Protein AF-A0A6H1LGR1-F1 (afdb_monomer_lite)

Secondary structure (DSSP, 8-state):
--PPPP------SSSEEEE-TT--EEE-S-TTS----SSSHHHHHH---EEESS-TT-HHHHS-HHHHHHHHHHHHHHHHHTT--SSTTTS--GGGSTT----TT-TT--HHHHHHHHHHT-

Radius of gyration: 14.75 Å; chains: 1; bounding box: 45×34×33 Å

Foldseek 3Di:
DDDDDDDDDDDEAAAFEECELQGDTYHHHDPPDFHDDLVDPVCRVPDGDYYYPDDLVPCVRGVHPSSLLSVLLVLLVVCVVVVQDLDPVRDDFSCPRVPRPDQPPHPPDDSVSSSVSNVVND

Sequence (122 aa):
MRRRGGQRRQCAPGAACGAASDGHIAQLVREADVAYHAGNREGNERSIGIEHEGVVDAPDRWFTDTAYRASAELAADIGARYDIPVDREHIVGHNEVPGATHTDPGPYWDWDRYLRLVRAAR

pLDDT: mean 83.78, std 21.64, range [26.16, 98.62]

Structure (mmCIF, N/CA/C/O backbone):
data_AF-A0A6H1LGR1-F1
#
_entry.id   AF-A0A6H1LGR1-F1
#
loop_
_atom_site.group_PDB
_atom_site.id
_atom_site.type_symbol
_atom_site.label_atom_id
_atom_site.label_alt_id
_atom_site.label_comp_id
_atom_site.label_asym_id
_atom_site.label_entity_id
_atom_site.label_seq_id
_atom_site.pdbx_PDB_ins_code
_atom_site.Cartn_x
_atom_site.Cartn_y
_atom_site.Cartn_z
_atom_site.occupancy
_atom_site.B_iso_or_equiv
_atom_site.auth_seq_id
_atom_site.auth_comp_id
_atom_site.auth_asym_id
_atom_site.auth_atom_id
_atom_site.pdbx_PDB_model_num
ATOM 1 N N . MET A 1 1 ? -30.188 -22.331 17.982 1.00 41.91 1 MET A N 1
ATOM 2 C CA . MET A 1 1 ? -29.006 -21.568 18.442 1.00 41.91 1 MET A CA 1
ATOM 3 C C . MET A 1 1 ? -27.746 -22.389 18.150 1.00 41.91 1 MET A C 1
ATOM 5 O O . MET A 1 1 ? -27.448 -23.313 18.890 1.00 41.91 1 MET A O 1
ATOM 9 N N . ARG A 1 2 ? -27.053 -22.152 17.028 1.00 30.75 2 ARG A N 1
ATOM 10 C CA . ARG A 1 2 ? -25.727 -22.738 16.739 1.00 30.75 2 ARG A CA 1
ATOM 11 C C . ARG A 1 2 ? -24.893 -21.664 16.043 1.00 30.75 2 ARG A C 1
ATOM 13 O O . ARG A 1 2 ? -25.194 -21.291 14.914 1.00 30.75 2 ARG A O 1
ATOM 20 N N . ARG A 1 3 ? -23.920 -21.102 16.767 1.00 34.97 3 ARG A N 1
ATOM 21 C CA . ARG A 1 3 ? -22.980 -20.099 16.250 1.00 34.97 3 ARG A CA 1
ATOM 22 C C . ARG A 1 3 ? -22.039 -20.789 15.259 1.00 34.97 3 ARG A C 1
ATOM 24 O O . ARG A 1 3 ? -21.427 -21.795 15.610 1.00 34.97 3 ARG A O 1
ATOM 31 N N . ARG A 1 4 ? -21.965 -20.278 14.026 1.00 35.28 4 ARG A N 1
ATOM 32 C CA . ARG A 1 4 ? -20.980 -20.705 13.023 1.00 35.28 4 ARG A CA 1
ATOM 33 C C . ARG A 1 4 ? -19.586 -20.314 13.517 1.00 35.28 4 ARG A C 1
ATOM 35 O O . ARG A 1 4 ? -19.385 -19.183 13.954 1.00 35.28 4 ARG A O 1
ATOM 42 N N . GLY A 1 5 ? -18.665 -21.274 13.498 1.00 28.16 5 GLY A N 1
ATOM 43 C CA . GLY A 1 5 ? -17.277 -21.090 13.904 1.00 28.16 5 GLY A CA 1
ATOM 44 C C . GLY A 1 5 ? -16.553 -20.146 12.952 1.00 28.16 5 GLY A C 1
ATOM 45 O O . GLY A 1 5 ? -16.417 -20.446 11.769 1.00 28.16 5 GLY A O 1
ATOM 46 N N . GLY A 1 6 ? -16.102 -19.010 13.482 1.00 29.42 6 GLY A N 1
ATOM 47 C CA . GLY A 1 6 ? -15.127 -18.156 12.819 1.00 29.42 6 GLY A CA 1
ATOM 48 C C . GLY A 1 6 ? -13.777 -18.864 12.797 1.00 29.42 6 GLY A C 1
ATOM 49 O O . GLY A 1 6 ? -13.264 -19.263 13.845 1.00 29.42 6 GLY A O 1
ATOM 50 N N . GLN A 1 7 ? -13.219 -19.041 11.602 1.00 30.33 7 GLN A N 1
ATOM 51 C CA . GLN A 1 7 ? -11.819 -19.409 11.441 1.00 30.33 7 GLN A CA 1
ATOM 52 C C . GLN A 1 7 ? -10.977 -18.271 12.019 1.00 30.33 7 GLN A C 1
ATOM 54 O O . GLN A 1 7 ? -10.905 -17.185 11.452 1.00 30.33 7 GLN A O 1
ATOM 59 N N . ARG A 1 8 ? -10.376 -18.517 13.183 1.00 33.31 8 ARG A N 1
ATOM 60 C CA . ARG A 1 8 ? -9.327 -17.663 13.736 1.00 33.31 8 ARG A CA 1
ATOM 61 C C . ARG A 1 8 ? -8.129 -17.762 12.792 1.00 33.31 8 ARG A C 1
ATOM 63 O O . ARG A 1 8 ? -7.522 -18.824 12.702 1.00 33.31 8 ARG A O 1
ATOM 70 N N . ARG A 1 9 ? -7.821 -16.681 12.078 1.00 32.53 9 ARG A N 1
ATOM 71 C CA . ARG A 1 9 ? -6.562 -16.519 11.343 1.00 32.53 9 ARG A CA 1
ATOM 72 C C . ARG A 1 9 ? -5.626 -15.701 12.236 1.00 32.53 9 ARG A C 1
ATOM 74 O O . ARG A 1 9 ? -5.916 -14.547 12.518 1.00 32.53 9 ARG A O 1
ATOM 81 N N . GLN A 1 10 ? -4.577 -16.327 12.760 1.00 27.77 10 GLN A N 1
ATOM 82 C CA . GLN A 1 10 ? -3.519 -15.695 13.560 1.00 27.77 10 GLN A CA 1
ATOM 83 C C . GLN A 1 10 ? -2.184 -16.369 13.222 1.00 27.77 10 GLN A C 1
ATOM 85 O O . GLN A 1 10 ? -2.167 -17.597 13.207 1.00 27.77 10 GLN A O 1
ATOM 90 N N . CYS A 1 11 ? -1.124 -15.573 12.983 1.00 26.16 11 CYS A N 1
ATOM 91 C CA . CYS A 1 11 ? 0.290 -15.790 13.379 1.00 26.16 11 CYS A CA 1
ATOM 92 C C . CYS A 1 11 ? 1.218 -14.637 12.871 1.00 26.16 11 CYS A C 1
ATOM 94 O O . CYS A 1 11 ? 1.286 -14.460 11.662 1.00 26.16 11 CYS A O 1
ATOM 96 N N . ALA A 1 12 ? 1.913 -13.944 13.811 1.00 26.45 12 ALA A N 1
ATOM 97 C CA . ALA A 1 12 ? 2.809 -12.734 13.798 1.00 26.45 12 ALA A CA 1
ATOM 98 C C . ALA A 1 12 ? 4.307 -12.974 13.393 1.00 26.45 12 ALA A C 1
ATOM 100 O O . ALA A 1 12 ? 4.710 -14.119 13.624 1.00 26.45 12 ALA A O 1
ATOM 101 N N . PRO A 1 13 ? 5.161 -12.035 12.831 1.00 28.33 13 PRO A N 1
ATOM 102 C CA . PRO A 1 13 ? 5.805 -10.818 13.453 1.00 28.33 13 PRO A CA 1
ATOM 103 C C . PRO A 1 13 ? 6.184 -9.592 12.523 1.00 28.33 13 PRO A C 1
ATOM 105 O O . PRO A 1 13 ? 6.947 -9.762 11.586 1.00 28.33 13 PRO A O 1
ATOM 108 N N . GLY A 1 14 ? 5.788 -8.326 12.769 1.00 33.59 14 GLY A N 1
ATOM 109 C CA . GLY A 1 14 ? 6.442 -7.111 12.195 1.00 33.59 14 GLY A CA 1
ATOM 110 C C . GLY A 1 14 ? 5.828 -6.186 11.108 1.00 33.59 14 GLY A C 1
ATOM 111 O O . GLY A 1 14 ? 6.485 -5.200 10.838 1.00 33.59 14 GLY A O 1
ATOM 112 N N . ALA A 1 15 ? 4.661 -6.425 10.495 1.00 44.88 15 ALA A N 1
ATOM 113 C CA . ALA A 1 15 ? 3.863 -5.524 9.620 1.00 44.88 15 ALA A CA 1
ATOM 114 C C . ALA A 1 15 ? 2.516 -6.232 9.316 1.00 44.88 15 ALA A C 1
ATOM 116 O O . ALA A 1 15 ? 2.287 -7.308 9.857 1.00 44.88 15 ALA A O 1
ATOM 117 N N . ALA A 1 16 ? 1.599 -5.748 8.484 1.00 44.91 16 ALA A N 1
ATOM 118 C CA . ALA A 1 16 ? 0.629 -6.664 7.870 1.00 44.91 16 ALA A CA 1
ATOM 119 C C . ALA A 1 16 ? 1.271 -7.208 6.583 1.00 44.91 16 ALA A C 1
ATOM 121 O O . ALA A 1 16 ? 1.202 -6.568 5.543 1.00 44.91 16 ALA A O 1
ATOM 122 N N . CYS A 1 17 ? 1.989 -8.335 6.631 1.00 41.62 17 CYS A N 1
ATOM 123 C CA . CYS A 1 17 ? 2.711 -8.790 5.442 1.00 41.62 17 CYS A CA 1
ATOM 124 C C . CYS A 1 17 ? 1.844 -9.596 4.482 1.00 41.62 17 CYS A C 1
ATOM 126 O O . CYS A 1 17 ? 1.204 -10.583 4.841 1.00 41.62 17 CYS A O 1
ATOM 128 N N . GLY A 1 18 ? 1.981 -9.214 3.216 1.00 50.16 18 GLY A N 1
ATOM 129 C CA . GLY A 1 18 ? 1.966 -10.092 2.066 1.00 50.16 18 GLY A CA 1
ATOM 130 C C . GLY A 1 18 ? 0.586 -10.551 1.696 1.00 50.16 18 GLY A C 1
ATOM 131 O O . GLY A 1 18 ? 0.222 -11.620 2.149 1.00 50.16 18 GLY A O 1
ATOM 132 N N . ALA A 1 19 ? -0.108 -9.835 0.806 1.00 54.12 19 ALA A N 1
ATOM 133 C CA . ALA A 1 19 ? -0.884 -10.555 -0.196 1.00 54.12 19 ALA A CA 1
ATOM 134 C C . ALA A 1 19 ? 0.144 -11.269 -1.080 1.00 54.12 19 ALA A C 1
ATOM 136 O O . ALA A 1 19 ? 0.785 -10.636 -1.920 1.00 54.12 19 ALA A O 1
ATOM 137 N N . ALA A 1 20 ? 0.386 -12.551 -0.815 1.00 60.22 20 ALA A N 1
ATOM 138 C CA . ALA A 1 20 ? 1.225 -13.359 -1.691 1.00 60.22 20 ALA A CA 1
ATOM 139 C C . ALA A 1 20 ? 0.602 -13.395 -3.095 1.00 60.22 20 ALA A C 1
ATOM 141 O O . ALA A 1 20 ? -0.568 -13.043 -3.286 1.00 60.22 20 ALA A O 1
ATOM 142 N N . SER A 1 21 ? 1.362 -13.835 -4.095 1.00 70.69 21 SER A N 1
ATOM 143 C CA . SER A 1 21 ? 0.832 -13.951 -5.465 1.00 70.69 21 SER A CA 1
ATOM 144 C C . SER A 1 21 ? -0.455 -14.803 -5.555 1.00 70.69 21 SER A C 1
ATOM 146 O O . SER A 1 21 ? -1.263 -14.604 -6.469 1.00 70.69 21 SER A O 1
ATOM 148 N N . ASP A 1 22 ? -0.683 -15.687 -4.573 1.00 79.12 22 ASP A N 1
ATOM 149 C CA . ASP A 1 22 ? -1.873 -16.527 -4.380 1.00 79.12 22 ASP A CA 1
ATOM 150 C C . ASP A 1 22 ? -2.972 -15.922 -3.471 1.00 79.12 22 ASP A C 1
ATOM 152 O O . ASP A 1 22 ? -4.021 -16.541 -3.275 1.00 79.12 22 ASP A O 1
ATOM 156 N N . GLY A 1 23 ? -2.767 -14.716 -2.935 1.00 82.75 23 GLY A N 1
ATOM 157 C CA . GLY A 1 23 ? -3.700 -14.001 -2.059 1.00 82.75 23 GLY A CA 1
ATOM 158 C C . GLY A 1 23 ? -3.681 -14.425 -0.593 1.00 82.75 23 GLY A C 1
ATOM 159 O O . GLY A 1 23 ? -4.547 -13.988 0.169 1.00 82.75 23 GLY A O 1
ATOM 160 N N . HIS A 1 24 ? -2.740 -15.270 -0.167 1.00 88.19 24 HIS A N 1
ATOM 161 C CA . HIS A 1 24 ? -2.513 -15.498 1.258 1.00 88.19 24 HIS A CA 1
ATOM 162 C C . HIS A 1 24 ? -2.187 -14.173 1.959 1.00 88.19 24 HIS A C 1
ATOM 164 O O . HIS A 1 24 ? -1.557 -13.339 1.335 1.00 88.19 24 HIS A O 1
ATOM 170 N N . ILE A 1 25 ? -2.600 -13.994 3.222 1.00 88.12 25 ILE A N 1
ATOM 171 C CA . ILE A 1 25 ? -2.290 -12.824 4.064 1.00 88.12 25 ILE A CA 1
ATOM 172 C C . ILE A 1 25 ? -1.657 -13.314 5.365 1.00 88.12 25 ILE A C 1
ATOM 174 O O . ILE A 1 25 ? -2.273 -14.109 6.085 1.00 88.12 25 ILE A O 1
ATOM 178 N N . ALA A 1 26 ? -0.471 -12.801 5.692 1.00 87.19 26 ALA A N 1
ATOM 179 C CA . ALA A 1 26 ? 0.254 -13.110 6.918 1.00 87.19 26 ALA A CA 1
ATOM 180 C C . ALA A 1 26 ? 0.404 -11.855 7.792 1.00 87.19 26 ALA A C 1
ATOM 182 O O . ALA A 1 26 ? 1.252 -10.992 7.573 1.00 87.19 26 ALA A O 1
ATOM 183 N N . GLN A 1 27 ? -0.405 -11.745 8.844 1.00 85.69 27 GLN A N 1
ATOM 184 C CA . GLN A 1 27 ? -0.235 -10.641 9.780 1.00 85.69 27 GLN A CA 1
ATOM 185 C C . GLN A 1 27 ? 1.015 -10.862 10.609 1.00 85.69 27 GLN A C 1
ATOM 187 O O . GLN A 1 27 ? 1.061 -11.778 11.411 1.00 85.69 27 GLN A O 1
ATOM 192 N N . LEU A 1 28 ? 1.965 -9.957 10.483 1.00 86.69 28 LEU A N 1
ATOM 193 C CA . LEU A 1 28 ? 3.227 -9.994 11.164 1.00 86.69 28 LEU A CA 1
ATOM 194 C C . LEU A 1 28 ? 3.132 -9.174 12.483 1.00 86.69 28 LEU A C 1
ATOM 196 O O . LEU A 1 28 ? 3.280 -9.734 13.559 1.00 86.69 28 LEU A O 1
ATOM 200 N N . VAL A 1 29 ? 2.862 -7.870 12.507 1.00 86.81 29 VAL A N 1
ATOM 201 C CA . VAL A 1 29 ? 2.734 -7.078 13.759 1.00 86.81 29 VAL A CA 1
ATOM 202 C C . VAL A 1 29 ? 1.268 -6.758 14.005 1.00 86.81 29 VAL A C 1
ATOM 204 O O . VAL A 1 29 ? 0.458 -6.696 13.078 1.00 86.81 29 VAL A O 1
ATOM 207 N N . ARG A 1 30 ? 0.889 -6.607 15.279 1.00 91.44 30 ARG A N 1
ATOM 208 C CA . ARG A 1 30 ? -0.443 -6.096 15.608 1.00 91.44 30 ARG A CA 1
ATOM 209 C C . ARG A 1 30 ? -0.520 -4.647 15.154 1.00 91.44 30 ARG A C 1
ATOM 211 O O . ARG A 1 30 ? 0.390 -3.891 15.431 1.00 91.44 30 ARG A O 1
ATOM 218 N N . GLU A 1 31 ? -1.632 -4.242 14.562 1.00 91.31 31 GLU A N 1
ATOM 219 C CA . GLU A 1 31 ? -1.848 -2.852 14.123 1.00 91.31 31 GLU A CA 1
ATOM 220 C C . GLU A 1 31 ? -1.685 -1.820 15.263 1.00 91.31 31 GLU A C 1
ATOM 222 O O . GLU A 1 31 ? -1.431 -0.651 15.009 1.00 91.31 31 GLU A O 1
ATOM 227 N N . ALA A 1 32 ? -1.811 -2.252 16.526 1.00 91.12 32 ALA A N 1
ATOM 228 C CA . ALA A 1 32 ? -1.594 -1.425 17.714 1.00 91.12 32 ALA A CA 1
ATOM 229 C C . ALA A 1 32 ? -0.121 -1.321 18.171 1.00 91.12 32 ALA A C 1
ATOM 231 O O . ALA A 1 32 ? 0.159 -0.576 19.108 1.00 91.12 32 ALA A O 1
ATOM 232 N N . ASP A 1 33 ? 0.798 -2.079 17.567 1.00 93.94 33 ASP A N 1
ATOM 233 C CA . ASP A 1 33 ? 2.237 -2.004 17.831 1.00 93.94 33 ASP A CA 1
ATOM 234 C C . ASP A 1 33 ? 2.964 -1.359 16.636 1.00 93.94 33 ASP A C 1
ATOM 236 O O . ASP A 1 33 ? 2.501 -1.413 15.499 1.00 93.94 33 ASP A O 1
ATOM 240 N N . VAL A 1 34 ? 4.140 -0.781 16.886 1.00 93.19 34 VAL A N 1
ATOM 241 C CA . VAL 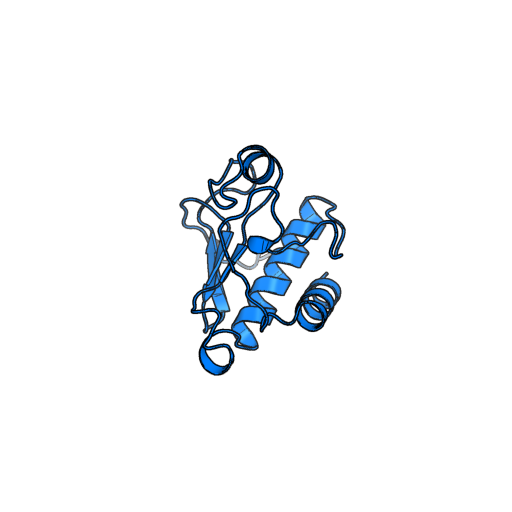A 1 34 ? 4.944 -0.113 15.851 1.00 93.19 34 VAL A CA 1
ATOM 242 C C . VAL A 1 34 ? 5.760 -1.135 15.054 1.00 93.19 34 VAL A C 1
ATOM 244 O O . VAL A 1 34 ? 6.621 -1.823 15.606 1.00 93.19 34 VAL A O 1
ATOM 247 N N . ALA A 1 35 ? 5.517 -1.199 13.745 1.00 91.69 35 ALA A N 1
ATOM 248 C CA . ALA A 1 35 ? 6.321 -1.945 12.777 1.00 91.69 35 ALA A CA 1
ATOM 249 C C . ALA A 1 35 ? 7.459 -1.074 12.216 1.00 91.69 35 ALA A C 1
ATOM 251 O O . ALA A 1 35 ? 7.302 0.134 12.063 1.00 91.69 35 ALA A O 1
ATOM 252 N N . TYR A 1 36 ? 8.606 -1.669 11.875 1.00 93.75 36 TYR A N 1
ATOM 253 C CA . TYR A 1 36 ? 9.745 -0.951 11.277 1.00 93.75 36 TYR A CA 1
ATOM 254 C C . TYR A 1 36 ? 9.815 -1.203 9.770 1.00 93.75 36 TYR A C 1
ATOM 256 O O . TYR A 1 36 ? 10.680 -1.942 9.307 1.00 93.75 36 TYR A O 1
ATOM 264 N N . HIS A 1 37 ? 8.896 -0.601 9.018 1.00 91.12 37 HIS A N 1
ATOM 265 C CA . HIS A 1 37 ? 8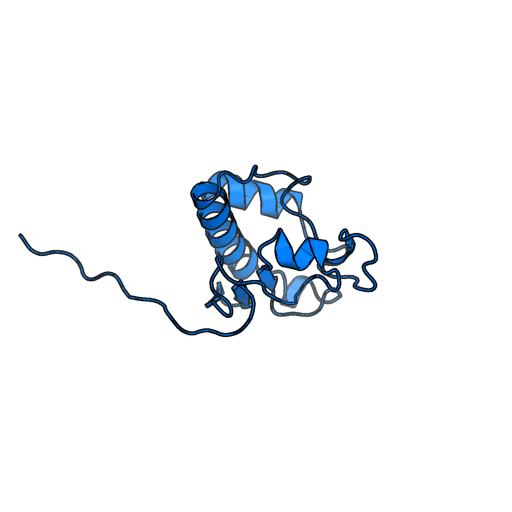.726 -0.868 7.585 1.00 91.12 37 HIS A CA 1
ATOM 266 C C . HIS A 1 37 ? 9.083 0.330 6.694 1.00 91.12 37 HIS A C 1
ATOM 268 O O . HIS A 1 37 ? 9.600 0.142 5.605 1.00 91.12 37 HIS A O 1
ATOM 274 N N . ALA A 1 38 ? 8.879 1.564 7.159 1.00 91.50 38 ALA A N 1
ATOM 275 C CA . ALA A 1 38 ? 8.927 2.760 6.319 1.00 91.50 38 ALA A CA 1
ATOM 276 C C . ALA A 1 38 ? 10.331 3.378 6.145 1.00 91.50 38 ALA A C 1
ATOM 278 O O . ALA A 1 38 ? 10.471 4.427 5.519 1.00 91.50 38 ALA A O 1
ATOM 279 N N . GLY A 1 39 ? 11.361 2.847 6.820 1.00 88.88 39 GLY A N 1
ATOM 280 C CA . GLY A 1 39 ? 12.689 3.485 6.900 1.00 88.88 39 GLY A CA 1
ATOM 281 C C . GLY A 1 39 ? 12.699 4.870 7.579 1.00 88.88 39 GLY A C 1
ATOM 282 O O . GLY A 1 39 ? 13.742 5.511 7.678 1.00 88.88 39 GLY A O 1
ATOM 283 N N . ASN A 1 40 ? 11.548 5.316 8.086 1.00 92.06 40 ASN A N 1
ATOM 284 C CA . ASN A 1 40 ? 11.309 6.612 8.699 1.00 92.06 40 ASN A CA 1
ATOM 285 C C . ASN A 1 40 ? 10.556 6.400 10.018 1.00 92.06 40 ASN A C 1
ATOM 287 O O . ASN A 1 40 ? 9.511 5.749 10.047 1.00 92.06 40 ASN A O 1
ATOM 291 N N . ARG A 1 41 ? 11.081 6.949 11.120 1.00 92.25 41 ARG A N 1
ATOM 292 C CA . ARG A 1 41 ? 10.498 6.750 12.454 1.00 92.25 41 ARG A CA 1
ATOM 293 C C . ARG A 1 41 ? 9.079 7.308 12.571 1.00 92.25 41 ARG A C 1
ATOM 295 O O . ARG A 1 41 ? 8.225 6.627 13.123 1.00 92.25 41 ARG A O 1
ATOM 302 N N . GLU A 1 42 ? 8.835 8.512 12.063 1.00 93.31 42 GLU A N 1
ATOM 303 C CA . GLU A 1 42 ? 7.500 9.114 12.108 1.00 93.31 42 GLU A CA 1
ATOM 304 C C . GLU A 1 42 ? 6.506 8.297 11.275 1.00 93.31 42 GLU A C 1
ATOM 306 O O . GLU A 1 42 ? 5.401 8.029 11.740 1.00 93.31 42 GLU A O 1
ATOM 311 N N . GLY A 1 43 ? 6.922 7.834 10.091 1.00 92.31 43 GLY A N 1
ATOM 312 C CA . GLY A 1 43 ? 6.130 6.922 9.265 1.00 92.31 43 GLY A CA 1
ATOM 313 C C . GLY A 1 43 ? 5.772 5.638 10.017 1.00 92.31 43 GLY A C 1
ATOM 314 O O . GLY A 1 43 ? 4.599 5.292 10.110 1.00 92.31 43 GLY A O 1
ATOM 315 N N . ASN A 1 44 ? 6.755 4.978 10.631 1.00 93.25 44 ASN A N 1
ATOM 316 C CA . ASN A 1 44 ? 6.545 3.754 11.412 1.00 93.25 44 ASN A CA 1
ATOM 317 C C . ASN A 1 44 ? 5.562 3.948 12.580 1.00 93.25 44 ASN A C 1
ATOM 319 O O . ASN A 1 44 ? 4.715 3.098 12.829 1.00 93.25 44 ASN A O 1
ATOM 323 N N . GLU A 1 45 ? 5.674 5.055 13.317 1.00 94.81 45 GLU A N 1
ATOM 324 C CA . GLU A 1 45 ? 4.843 5.318 14.501 1.00 94.81 45 GLU A CA 1
ATOM 325 C C . GLU A 1 45 ? 3.404 5.745 14.150 1.00 94.81 45 GLU A C 1
ATOM 327 O O . GLU A 1 45 ? 2.538 5.743 15.025 1.00 94.81 45 GLU A O 1
ATOM 332 N N . ARG A 1 46 ? 3.136 6.124 12.891 1.00 94.56 46 ARG A N 1
ATOM 333 C CA . ARG A 1 46 ? 1.857 6.717 12.456 1.00 94.56 46 ARG A CA 1
ATOM 334 C C . ARG A 1 46 ? 1.202 6.002 11.275 1.00 94.56 46 ARG A C 1
ATOM 336 O O . ARG A 1 46 ? 0.258 6.541 10.700 1.00 94.56 46 ARG A O 1
ATOM 343 N N . SER A 1 47 ? 1.680 4.820 10.897 1.00 95.69 47 SER A N 1
ATOM 344 C CA . SER A 1 47 ? 1.124 4.064 9.774 1.00 95.69 47 SER A CA 1
ATOM 345 C C . SER A 1 47 ? 1.100 2.559 10.029 1.00 95.69 47 SER A C 1
ATOM 347 O O . SER A 1 47 ? 1.680 2.056 10.989 1.00 95.69 47 SER A O 1
ATOM 349 N N . ILE A 1 48 ? 0.381 1.848 9.160 1.00 96.56 48 ILE A N 1
ATOM 350 C CA . ILE A 1 48 ? 0.362 0.389 9.092 1.00 96.56 48 ILE A CA 1
ATOM 351 C C . ILE A 1 48 ? 0.956 -0.001 7.739 1.00 96.56 48 ILE A C 1
ATOM 353 O O . ILE A 1 48 ? 0.414 0.365 6.697 1.00 96.56 48 ILE A O 1
ATOM 357 N N . GLY A 1 49 ? 2.062 -0.745 7.750 1.00 95.88 49 GLY A N 1
ATOM 358 C CA . GLY A 1 49 ? 2.687 -1.267 6.535 1.00 95.88 49 GLY A CA 1
ATOM 359 C C . GLY A 1 49 ? 1.963 -2.498 5.991 1.00 95.88 49 GLY A C 1
ATOM 360 O O . GLY A 1 49 ? 1.731 -3.451 6.741 1.00 95.88 49 GLY A O 1
ATOM 361 N N . ILE A 1 50 ? 1.650 -2.484 4.691 1.00 95.88 50 ILE A N 1
ATOM 362 C CA . ILE A 1 50 ? 1.219 -3.657 3.921 1.00 95.88 50 ILE A CA 1
ATOM 363 C C . ILE A 1 50 ? 2.289 -3.951 2.876 1.00 95.88 50 ILE A C 1
ATOM 365 O O . ILE A 1 50 ? 2.541 -3.120 2.011 1.00 95.88 50 ILE A O 1
ATOM 369 N N . GLU A 1 51 ? 2.884 -5.136 2.957 1.00 92.88 51 GLU A N 1
ATOM 370 C CA . GLU A 1 51 ? 3.916 -5.582 2.013 1.00 92.88 51 GLU A CA 1
ATOM 371 C C . GLU A 1 51 ? 3.315 -6.505 0.950 1.00 92.88 51 GLU A C 1
ATOM 373 O O . GLU A 1 51 ? 2.402 -7.276 1.251 1.00 92.88 51 GLU A O 1
ATOM 378 N N . HIS A 1 52 ? 3.854 -6.495 -0.269 1.00 91.31 52 HIS A N 1
ATOM 379 C CA . HIS A 1 52 ? 3.472 -7.420 -1.343 1.00 91.31 52 HIS A CA 1
ATOM 380 C C . HIS A 1 52 ? 4.655 -8.296 -1.724 1.00 91.31 52 HIS A C 1
ATOM 382 O O . HIS A 1 52 ? 5.771 -7.814 -1.897 1.00 91.31 52 HIS A O 1
ATOM 388 N N . GLU A 1 53 ? 4.416 -9.596 -1.882 1.00 86.12 53 GLU A N 1
ATOM 389 C CA . GLU A 1 53 ? 5.449 -10.490 -2.397 1.00 86.12 53 GLU A CA 1
ATOM 390 C C . GLU A 1 53 ? 5.786 -10.111 -3.845 1.00 86.12 53 GLU A C 1
ATOM 392 O O . GLU A 1 53 ? 4.914 -10.130 -4.716 1.00 86.12 53 GLU A O 1
ATOM 397 N N . GLY A 1 54 ? 7.061 -9.828 -4.121 1.00 86.56 54 GLY A N 1
ATOM 398 C CA . GLY A 1 54 ? 7.548 -9.794 -5.491 1.00 86.56 54 GLY A CA 1
ATOM 399 C C . GLY A 1 54 ? 8.696 -8.844 -5.774 1.00 86.56 54 GLY A C 1
ATOM 400 O O . GLY A 1 54 ? 9.426 -8.409 -4.889 1.00 86.56 54 GLY A O 1
ATOM 401 N N . VAL A 1 55 ? 8.870 -8.569 -7.067 1.00 86.25 55 VAL A N 1
ATOM 402 C CA . VAL A 1 55 ? 9.904 -7.688 -7.614 1.00 86.25 55 VAL A CA 1
ATOM 403 C C . VAL A 1 55 ? 9.228 -6.642 -8.488 1.00 86.25 55 VAL A C 1
ATOM 405 O O . VAL A 1 55 ? 8.489 -7.000 -9.408 1.00 86.25 55 VAL A O 1
ATOM 408 N N . VAL A 1 56 ? 9.519 -5.367 -8.225 1.00 89.19 56 VAL A N 1
ATOM 409 C CA . VAL A 1 56 ? 8.865 -4.223 -8.881 1.00 89.19 56 VAL A CA 1
ATOM 410 C C . VAL A 1 56 ? 8.984 -4.253 -10.408 1.00 89.19 56 VAL A C 1
ATOM 412 O O . VAL A 1 56 ? 8.031 -3.907 -11.092 1.00 89.19 56 VAL A O 1
AT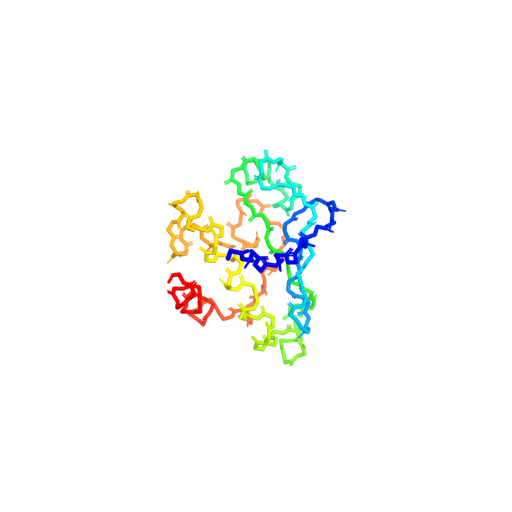OM 415 N N . ASP A 1 57 ? 10.099 -4.753 -10.948 1.00 90.62 57 ASP A N 1
ATOM 416 C CA . ASP A 1 57 ? 10.373 -4.801 -12.393 1.00 90.62 57 ASP A CA 1
ATOM 417 C C . ASP A 1 57 ? 9.813 -6.049 -13.106 1.00 90.62 57 ASP A C 1
ATOM 419 O O . ASP A 1 57 ? 10.074 -6.264 -14.289 1.00 90.62 57 ASP A O 1
ATOM 423 N N . ALA A 1 58 ? 9.036 -6.889 -12.412 1.00 89.62 58 ALA A N 1
ATOM 424 C CA . ALA A 1 58 ? 8.365 -8.053 -12.998 1.00 89.62 58 ALA A CA 1
ATOM 425 C C . ALA A 1 58 ? 6.848 -8.056 -12.700 1.00 89.62 58 ALA A C 1
ATOM 427 O O . ALA A 1 58 ? 6.331 -9.023 -12.125 1.00 89.62 58 ALA A O 1
ATOM 428 N N . PRO A 1 59 ? 6.113 -6.997 -13.098 1.00 90.19 59 PRO A N 1
ATOM 429 C CA . PRO A 1 59 ? 4.714 -6.797 -12.716 1.00 90.19 59 PRO A CA 1
ATOM 430 C C . PRO A 1 59 ? 3.788 -7.918 -13.201 1.00 90.19 59 PRO A C 1
ATOM 432 O O . PRO A 1 59 ? 2.924 -8.352 -12.446 1.00 90.19 59 PRO A O 1
ATOM 435 N N . ASP A 1 60 ? 4.013 -8.474 -14.395 1.00 89.81 60 ASP A N 1
ATOM 436 C CA . ASP A 1 60 ? 3.188 -9.566 -14.942 1.00 89.81 60 ASP A CA 1
ATOM 437 C C . ASP A 1 60 ? 3.212 -10.836 -14.079 1.00 89.81 60 ASP A C 1
ATOM 439 O O . ASP A 1 60 ? 2.281 -11.641 -14.111 1.00 89.81 60 ASP A O 1
ATOM 443 N N . ARG A 1 61 ? 4.288 -11.033 -13.307 1.00 88.69 61 ARG A N 1
ATOM 444 C CA . ARG A 1 61 ? 4.436 -12.174 -12.400 1.00 88.69 61 ARG A CA 1
ATOM 445 C C . ARG A 1 61 ? 3.891 -11.872 -11.009 1.00 88.69 61 ARG A C 1
ATOM 447 O O . ARG A 1 61 ? 3.295 -12.754 -10.401 1.00 88.69 61 ARG A O 1
ATOM 454 N N . TRP A 1 62 ? 4.146 -10.671 -10.499 1.00 88.50 62 TRP A N 1
ATOM 455 C CA . TRP A 1 62 ? 3.974 -10.374 -9.075 1.00 88.50 62 TRP A CA 1
ATOM 456 C C . TRP A 1 62 ? 2.733 -9.545 -8.761 1.00 88.50 62 TRP A C 1
ATOM 458 O O . TRP A 1 62 ? 2.149 -9.692 -7.693 1.00 88.50 62 TRP A O 1
ATOM 468 N N . PHE A 1 63 ? 2.266 -8.714 -9.690 1.00 91.50 63 PHE A N 1
ATOM 469 C CA . PHE A 1 63 ? 1.136 -7.809 -9.473 1.00 91.50 63 PHE A CA 1
ATOM 470 C C . PHE A 1 63 ? -0.176 -8.466 -9.927 1.00 91.50 63 PHE A C 1
ATOM 472 O O . PHE A 1 63 ? -0.929 -7.947 -10.759 1.00 91.50 63 PHE A O 1
ATOM 479 N N . THR A 1 64 ? -0.431 -9.662 -9.388 1.00 92.81 64 THR A N 1
ATOM 480 C CA . THR A 1 64 ? -1.571 -10.508 -9.760 1.00 92.81 64 THR A CA 1
ATOM 481 C C . THR A 1 64 ? -2.896 -9.901 -9.294 1.00 92.81 64 THR A C 1
ATOM 483 O O . THR A 1 64 ? -2.961 -9.183 -8.296 1.00 92.81 64 THR A O 1
ATOM 486 N N . ASP A 1 65 ? -3.996 -10.205 -9.993 1.00 95.25 65 ASP A N 1
ATOM 487 C CA . ASP A 1 65 ? -5.336 -9.770 -9.559 1.00 95.25 65 ASP A CA 1
ATOM 488 C C . ASP A 1 65 ? -5.686 -10.281 -8.160 1.00 95.25 65 ASP A C 1
ATOM 490 O O . ASP A 1 65 ? -6.269 -9.552 -7.359 1.00 95.25 65 ASP A O 1
ATOM 494 N N . THR A 1 66 ? -5.261 -11.504 -7.850 1.00 94.06 66 THR A N 1
ATOM 495 C CA . THR A 1 66 ? -5.446 -12.114 -6.538 1.00 94.06 66 THR A CA 1
ATOM 496 C C . THR A 1 66 ? -4.731 -11.317 -5.443 1.00 94.06 66 THR A C 1
ATOM 498 O O . THR A 1 66 ? -5.357 -11.001 -4.430 1.00 94.06 66 THR A O 1
ATOM 501 N N . ALA A 1 67 ? -3.473 -10.915 -5.662 1.00 91.88 67 ALA A N 1
ATOM 502 C CA . ALA A 1 67 ? -2.728 -10.096 -4.707 1.00 91.88 67 ALA A CA 1
ATOM 503 C C . ALA A 1 67 ? -3.372 -8.709 -4.515 1.00 91.88 67 ALA A C 1
ATOM 505 O O . ALA A 1 67 ? -3.594 -8.281 -3.380 1.00 91.88 67 ALA A O 1
ATOM 506 N N . TYR A 1 68 ? -3.758 -8.037 -5.610 1.00 96.00 68 TYR A N 1
ATOM 507 C CA . TYR A 1 68 ? -4.450 -6.742 -5.551 1.00 96.00 68 TYR A CA 1
ATOM 508 C C . TYR A 1 68 ? -5.739 -6.807 -4.729 1.00 96.00 68 TYR A C 1
ATOM 510 O O . TYR A 1 68 ? -5.968 -5.939 -3.889 1.00 96.00 68 TYR A O 1
ATOM 518 N N . ARG A 1 69 ? -6.590 -7.813 -4.966 1.00 96.56 69 ARG A N 1
ATOM 519 C CA . ARG A 1 69 ? -7.873 -7.957 -4.262 1.00 96.56 69 ARG A CA 1
ATOM 520 C C . ARG A 1 69 ? -7.683 -8.257 -2.783 1.00 96.56 69 ARG A C 1
ATOM 522 O O . ARG A 1 69 ? -8.264 -7.554 -1.965 1.00 96.56 69 ARG A O 1
ATOM 529 N N . ALA A 1 70 ? -6.842 -9.235 -2.447 1.00 95.00 70 ALA A N 1
ATOM 530 C CA . ALA A 1 70 ? -6.589 -9.604 -1.056 1.00 95.00 70 ALA A CA 1
ATOM 531 C C . ALA A 1 70 ? -6.015 -8.421 -0.257 1.00 95.00 70 ALA A C 1
ATOM 533 O O . ALA A 1 70 ? -6.471 -8.126 0.847 1.00 95.00 70 ALA A O 1
ATOM 534 N N . SER A 1 71 ? -5.069 -7.687 -0.848 1.00 96.19 71 SER A N 1
ATOM 535 C CA . SER A 1 71 ? -4.529 -6.470 -0.242 1.00 96.19 71 SER A CA 1
ATOM 536 C C . SER A 1 71 ? -5.578 -5.368 -0.106 1.00 96.19 71 SER A C 1
ATOM 538 O O . SER A 1 71 ? -5.619 -4.680 0.911 1.00 96.19 71 SER A O 1
ATOM 540 N N . ALA A 1 72 ? -6.427 -5.181 -1.118 1.00 97.75 72 ALA A N 1
ATOM 541 C CA . ALA A 1 72 ? -7.444 -4.140 -1.097 1.00 97.75 72 ALA A CA 1
ATOM 542 C C . ALA A 1 72 ? -8.530 -4.404 -0.045 1.00 97.75 72 ALA A C 1
ATOM 544 O O . ALA A 1 72 ? -8.957 -3.469 0.626 1.00 97.75 72 ALA A O 1
ATOM 545 N N . GLU A 1 73 ? -8.939 -5.663 0.129 1.00 97.25 73 GLU A N 1
ATOM 546 C CA . GLU A 1 73 ? -9.856 -6.092 1.192 1.00 97.25 73 GLU A CA 1
ATOM 547 C C . GLU A 1 73 ? -9.261 -5.827 2.580 1.00 97.25 73 GLU A C 1
ATOM 549 O O . GLU A 1 73 ? -9.934 -5.269 3.447 1.00 97.25 73 GLU A O 1
ATOM 554 N N . LEU A 1 74 ? -7.978 -6.149 2.778 1.00 96.25 74 LEU A N 1
ATOM 555 C CA . LEU A 1 74 ? -7.274 -5.858 4.026 1.00 96.25 74 LEU A CA 1
ATOM 556 C C . LEU A 1 74 ? -7.191 -4.348 4.300 1.00 96.25 74 LEU A C 1
ATOM 558 O O . LEU A 1 74 ? -7.503 -3.899 5.402 1.00 96.25 74 LEU A O 1
ATOM 562 N N . ALA A 1 75 ? -6.800 -3.552 3.304 1.00 97.19 75 ALA A N 1
ATOM 563 C CA . ALA A 1 75 ? -6.714 -2.101 3.441 1.00 97.19 75 ALA A CA 1
ATOM 564 C C . ALA A 1 75 ? -8.089 -1.454 3.686 1.00 97.19 75 ALA A C 1
ATOM 566 O O . ALA A 1 75 ? -8.183 -0.491 4.447 1.00 97.19 75 ALA A O 1
ATOM 567 N N . ALA A 1 76 ? -9.158 -1.987 3.086 1.00 97.81 76 ALA A N 1
ATOM 568 C CA . ALA A 1 76 ? -10.527 -1.537 3.323 1.00 97.81 76 ALA A CA 1
ATOM 569 C C . ALA A 1 76 ? -10.962 -1.782 4.776 1.00 97.81 76 ALA A C 1
ATOM 571 O O . ALA A 1 76 ? -11.483 -0.861 5.410 1.00 97.81 76 ALA A O 1
ATOM 572 N N . ASP A 1 77 ? -10.692 -2.977 5.314 1.00 97.19 77 ASP A N 1
ATOM 573 C CA . ASP A 1 77 ? -11.001 -3.345 6.703 1.00 97.19 77 ASP A CA 1
ATOM 574 C C . ASP A 1 77 ? -10.208 -2.500 7.713 1.00 97.19 77 ASP A C 1
ATOM 576 O O . ASP A 1 77 ? -10.790 -1.925 8.635 1.00 97.19 77 ASP A O 1
ATOM 580 N N . ILE A 1 78 ? -8.897 -2.332 7.501 1.00 96.38 78 ILE A N 1
ATOM 581 C CA . IL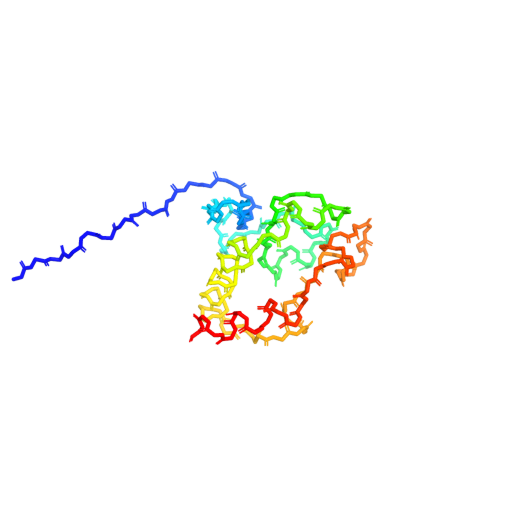E A 1 78 ? -8.049 -1.447 8.320 1.00 96.38 78 ILE A CA 1
ATOM 582 C C . ILE A 1 78 ? -8.572 -0.010 8.258 1.00 96.38 78 ILE A C 1
ATOM 584 O O . ILE A 1 78 ? -8.760 0.640 9.288 1.00 96.38 78 ILE A O 1
ATOM 588 N N . GLY A 1 79 ? -8.851 0.487 7.052 1.00 96.38 79 GLY A N 1
ATOM 589 C CA . GLY A 1 79 ? -9.336 1.844 6.868 1.00 96.38 79 GLY A CA 1
ATOM 590 C C . GLY A 1 79 ? -10.696 2.075 7.519 1.00 96.38 79 GLY A C 1
ATOM 591 O O . GLY A 1 79 ? -10.949 3.170 8.008 1.00 96.38 79 GLY A O 1
ATOM 592 N N . ALA A 1 80 ? -11.591 1.087 7.527 1.00 96.62 80 ALA A N 1
ATOM 593 C CA . ALA A 1 80 ? -12.866 1.170 8.239 1.00 96.62 80 ALA A CA 1
ATOM 594 C C . ALA A 1 80 ? -12.683 1.125 9.767 1.00 96.62 80 ALA A C 1
ATOM 596 O O . ALA A 1 80 ? -13.396 1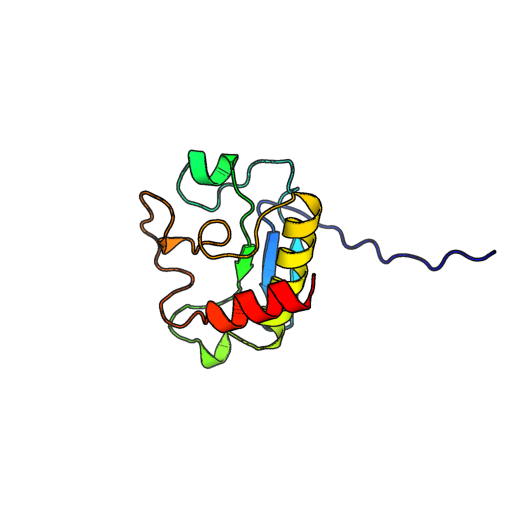.812 10.489 1.00 96.62 80 ALA A O 1
ATOM 597 N N . ARG A 1 81 ? -11.715 0.348 10.266 1.00 95.62 81 ARG A N 1
ATOM 598 C CA . ARG A 1 81 ? -11.431 0.203 11.702 1.00 95.62 81 ARG A CA 1
ATOM 599 C C . ARG A 1 81 ? -10.833 1.462 12.338 1.00 95.62 81 ARG A C 1
ATOM 601 O O . ARG A 1 81 ? -11.075 1.707 13.517 1.00 95.62 81 ARG A O 1
ATOM 608 N N . TYR A 1 82 ? -10.052 2.221 11.572 1.00 95.94 82 TYR A N 1
ATOM 609 C CA . TYR A 1 82 ? -9.319 3.403 12.045 1.00 95.94 82 TYR A CA 1
ATOM 610 C C . TYR A 1 82 ? -9.765 4.717 11.396 1.00 95.94 82 TYR A C 1
ATOM 612 O O . TYR A 1 82 ? -9.066 5.719 11.523 1.00 95.94 82 TYR A O 1
ATOM 620 N N . ASP A 1 83 ? -10.893 4.713 10.680 1.00 97.06 83 ASP A N 1
ATOM 621 C CA . ASP A 1 83 ? -11.429 5.888 9.980 1.00 97.06 83 ASP A CA 1
ATOM 622 C C . ASP A 1 83 ? -10.419 6.556 9.020 1.00 97.06 83 ASP A C 1
ATOM 624 O O . ASP A 1 83 ? -10.424 7.771 8.822 1.00 97.06 83 ASP A O 1
ATOM 628 N N . ILE A 1 84 ? -9.552 5.760 8.383 1.00 96.38 84 ILE A N 1
ATOM 629 C CA . ILE A 1 84 ? -8.536 6.251 7.439 1.00 96.38 84 ILE A CA 1
ATOM 630 C C . ILE A 1 84 ? -9.198 6.497 6.072 1.00 96.38 84 ILE A C 1
ATOM 632 O O . ILE A 1 84 ? -9.789 5.569 5.509 1.00 96.38 84 ILE A O 1
ATOM 636 N N . PRO A 1 85 ? -9.136 7.705 5.488 1.00 97.94 85 PRO A N 1
ATOM 637 C CA . PRO A 1 85 ? -9.665 7.964 4.150 1.00 97.94 85 PRO A CA 1
ATOM 638 C C . PRO A 1 85 ? -9.024 7.082 3.065 1.00 97.94 85 PRO A C 1
ATOM 640 O O . PRO A 1 85 ? -7.847 6.742 3.122 1.00 97.94 85 PRO A O 1
ATOM 643 N N . VAL A 1 86 ? -9.804 6.701 2.047 1.00 97.62 86 VAL A N 1
ATOM 644 C CA . VAL A 1 86 ? -9.306 5.892 0.916 1.00 97.62 86 VAL A CA 1
ATOM 645 C C . VAL A 1 86 ? -8.945 6.821 -0.239 1.00 97.62 86 VAL A C 1
ATOM 647 O O . VAL A 1 86 ? -9.710 7.011 -1.196 1.00 97.62 86 VAL A O 1
ATOM 650 N N . ASP A 1 87 ? -7.769 7.420 -0.120 1.00 97.88 87 ASP A N 1
ATOM 651 C CA . ASP A 1 87 ? -7.161 8.333 -1.084 1.00 97.88 87 ASP A CA 1
ATOM 652 C C . ASP A 1 87 ? -5.626 8.231 -1.053 1.00 97.88 87 ASP A C 1
ATOM 654 O O . ASP A 1 87 ? -5.053 7.418 -0.329 1.00 97.88 87 ASP A O 1
ATOM 658 N N . ARG A 1 88 ? -4.967 9.033 -1.893 1.00 97.56 88 ARG A N 1
ATOM 659 C CA . ARG A 1 88 ? -3.505 9.053 -2.038 1.00 97.56 88 ARG A CA 1
ATOM 660 C C . ARG A 1 88 ? -2.783 9.879 -0.978 1.00 97.56 88 ARG A C 1
ATOM 662 O O . ARG A 1 88 ? -1.562 9.861 -0.957 1.00 97.56 88 ARG A O 1
ATOM 669 N N . GLU A 1 89 ? -3.508 10.596 -0.126 1.00 97.12 89 GLU A N 1
ATOM 670 C CA . GLU A 1 89 ? -2.910 11.300 1.009 1.00 97.12 89 GLU A CA 1
ATOM 671 C C . GLU A 1 89 ? -2.684 10.337 2.184 1.00 97.12 89 GLU A C 1
ATOM 673 O O . GLU A 1 89 ? -1.723 10.491 2.933 1.00 97.12 89 GLU A O 1
ATOM 678 N N . HIS A 1 90 ? -3.523 9.302 2.304 1.00 97.56 90 HIS A N 1
ATOM 679 C CA . HIS A 1 90 ? -3.497 8.366 3.431 1.00 97.56 90 HIS A CA 1
ATOM 680 C C . HIS A 1 90 ? -3.032 6.953 3.067 1.00 97.56 90 HIS A C 1
ATOM 682 O O . HIS A 1 90 ? -2.516 6.232 3.918 1.00 97.56 90 HIS A O 1
ATOM 688 N N . ILE A 1 91 ? -3.199 6.544 1.809 1.00 97.56 91 ILE A N 1
ATOM 689 C CA . ILE A 1 91 ? -2.635 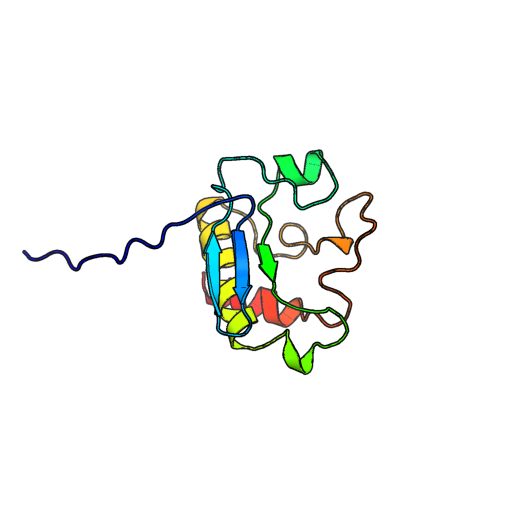5.304 1.279 1.00 97.56 91 ILE A CA 1
ATOM 690 C C . ILE A 1 91 ? -1.510 5.718 0.347 1.00 97.56 91 ILE A C 1
ATOM 692 O O . ILE A 1 91 ? -1.788 6.235 -0.733 1.00 97.56 91 ILE A O 1
ATOM 696 N N . VAL A 1 92 ? -0.266 5.488 0.763 1.00 96.75 92 VAL A N 1
ATOM 697 C CA . VAL A 1 92 ? 0.962 5.920 0.078 1.00 96.75 92 VAL A CA 1
ATOM 698 C C . VAL A 1 92 ? 1.883 4.732 -0.197 1.00 96.75 92 VAL A C 1
ATOM 700 O O . VAL A 1 92 ? 1.783 3.690 0.450 1.00 96.75 92 VAL A O 1
ATOM 703 N N . GLY A 1 93 ? 2.755 4.871 -1.189 1.00 95.69 93 GLY A N 1
ATOM 704 C CA . GLY A 1 93 ? 3.853 3.953 -1.457 1.00 95.69 93 GLY A CA 1
ATOM 705 C C . GLY A 1 93 ? 5.034 4.221 -0.536 1.00 95.69 93 GLY A C 1
ATOM 706 O O . GLY A 1 93 ? 5.206 5.323 -0.014 1.00 95.69 93 GLY A O 1
ATOM 707 N N . HIS A 1 94 ? 5.885 3.217 -0.353 1.00 93.69 94 HIS A N 1
ATOM 708 C CA . HIS A 1 94 ? 7.083 3.364 0.466 1.00 93.69 94 HIS A CA 1
ATOM 709 C C . HIS A 1 94 ? 8.040 4.413 -0.117 1.00 93.69 94 HIS A C 1
ATOM 711 O O . HIS A 1 94 ? 8.595 5.226 0.617 1.00 93.69 94 HIS A O 1
ATOM 717 N N . ASN A 1 95 ? 8.151 4.469 -1.444 1.00 94.31 95 ASN A N 1
ATOM 718 C CA . ASN A 1 95 ? 8.893 5.489 -2.183 1.00 94.31 95 ASN A CA 1
ATOM 719 C C . ASN A 1 95 ? 8.387 6.934 -1.984 1.00 94.31 95 ASN A C 1
ATOM 721 O O . ASN A 1 95 ? 9.086 7.874 -2.354 1.00 94.31 95 ASN A O 1
ATOM 725 N N . GLU A 1 96 ? 7.192 7.129 -1.422 1.00 95.19 96 GLU A N 1
ATOM 726 C CA . GLU A 1 96 ? 6.610 8.448 -1.136 1.00 95.19 96 GLU A CA 1
ATOM 727 C C . GLU A 1 96 ? 6.809 8.881 0.323 1.00 95.19 96 GLU A C 1
ATOM 729 O O . GLU A 1 96 ? 6.526 10.028 0.676 1.00 95.19 96 GLU A O 1
ATOM 734 N N . VAL A 1 97 ? 7.324 7.995 1.181 1.00 93.75 97 VAL A N 1
ATOM 735 C CA . VAL A 1 97 ? 7.641 8.327 2.573 1.00 93.75 97 VAL A CA 1
ATOM 736 C C . VAL A 1 97 ? 8.795 9.343 2.610 1.00 93.75 97 VAL A C 1
ATOM 738 O O . VAL A 1 97 ? 9.795 9.176 1.906 1.00 93.75 97 VAL A O 1
ATOM 741 N N . PRO A 1 98 ? 8.732 10.395 3.451 1.00 92.81 98 PRO A N 1
ATOM 742 C CA . PRO A 1 98 ? 9.818 11.363 3.566 1.00 92.81 98 PRO A CA 1
ATOM 743 C C . PRO A 1 98 ? 11.169 10.708 3.888 1.00 92.81 98 PRO A C 1
ATOM 745 O O . PRO A 1 98 ? 11.326 10.031 4.907 1.00 92.81 98 PRO A O 1
ATOM 748 N N . GLY A 1 99 ? 12.163 10.950 3.030 1.00 88.81 99 GLY A N 1
ATOM 749 C CA . GLY A 1 99 ? 13.503 10.371 3.162 1.00 88.81 99 GLY A CA 1
ATOM 750 C C . GLY A 1 99 ? 13.631 8.935 2.646 1.00 88.81 99 GLY A C 1
ATOM 751 O O . GLY A 1 99 ? 14.655 8.305 2.907 1.00 88.81 99 GLY A O 1
ATOM 752 N N . ALA A 1 100 ? 12.633 8.419 1.921 1.00 87.00 100 ALA A N 1
ATOM 753 C CA . ALA A 1 100 ? 12.696 7.093 1.326 1.00 87.00 100 ALA A CA 1
ATOM 754 C C . ALA A 1 100 ? 13.889 6.950 0.370 1.00 87.00 100 ALA A C 1
ATOM 756 O O . ALA A 1 100 ? 14.091 7.736 -0.556 1.00 87.00 100 ALA A O 1
ATOM 757 N N . THR A 1 101 ? 14.662 5.890 0.586 1.00 87.88 101 THR A N 1
ATOM 758 C CA . THR A 1 101 ? 15.684 5.387 -0.346 1.00 87.88 101 THR A CA 1
ATOM 759 C C . THR A 1 101 ? 15.174 4.199 -1.164 1.00 87.88 101 THR A C 1
ATOM 761 O O . THR A 1 101 ? 15.926 3.604 -1.932 1.00 87.88 101 THR A O 1
ATOM 764 N N . HIS A 1 102 ? 13.916 3.824 -0.946 1.00 84.06 102 HIS A N 1
ATOM 765 C CA . HIS A 1 102 ? 13.253 2.666 -1.521 1.00 84.06 102 HIS A CA 1
ATOM 766 C C . HIS A 1 102 ? 12.480 3.048 -2.784 1.00 84.06 102 HIS A C 1
ATOM 768 O O . HIS A 1 102 ? 12.085 4.200 -2.964 1.00 84.06 102 HIS A O 1
ATOM 774 N N . THR A 1 103 ? 12.286 2.077 -3.675 1.00 88.94 103 THR A N 1
ATOM 775 C CA . THR A 1 103 ? 11.623 2.284 -4.970 1.00 88.94 103 THR A CA 1
ATOM 776 C C . THR A 1 103 ? 10.251 1.625 -5.051 1.00 88.94 103 THR A C 1
ATOM 778 O O . THR A 1 103 ? 9.497 1.936 -5.972 1.00 88.94 103 THR A O 1
ATOM 781 N N . ASP A 1 104 ? 9.901 0.750 -4.108 1.00 89.44 104 ASP A N 1
ATOM 782 C CA . ASP A 1 104 ? 8.606 0.082 -4.029 1.00 89.44 104 ASP A CA 1
ATOM 783 C C . ASP A 1 104 ? 7.458 1.053 -3.673 1.00 89.44 104 ASP A C 1
ATOM 785 O O . ASP A 1 104 ? 7.672 2.069 -3.007 1.00 89.44 104 ASP A O 1
ATOM 789 N N . PRO A 1 105 ? 6.232 0.786 -4.164 1.00 91.94 105 PRO A N 1
ATOM 790 C CA . PRO A 1 105 ? 5.822 -0.383 -4.959 1.00 91.94 105 PRO A CA 1
ATOM 791 C C . PRO A 1 105 ? 6.223 -0.309 -6.447 1.00 91.94 105 PRO A C 1
ATOM 793 O O . PRO A 1 105 ? 5.898 -1.200 -7.230 1.00 91.94 105 PRO A O 1
ATOM 796 N N . GLY A 1 106 ? 6.977 0.717 -6.846 1.00 92.50 106 GLY A N 1
ATOM 797 C CA . GLY A 1 106 ? 7.506 0.862 -8.197 1.00 92.50 106 GLY A CA 1
ATOM 798 C C . GLY A 1 106 ? 6.509 1.469 -9.185 1.00 92.50 106 GLY A C 1
ATOM 799 O O . GLY A 1 106 ? 5.329 1.653 -8.879 1.00 92.50 106 GLY A O 1
ATOM 800 N N . PRO A 1 107 ? 6.972 1.797 -10.402 1.00 94.56 107 PRO A N 1
ATOM 801 C CA . PRO A 1 107 ? 6.171 2.525 -11.387 1.00 94.56 107 PRO A CA 1
ATOM 802 C C . PRO A 1 107 ? 5.021 1.698 -11.979 1.00 94.56 107 PRO A C 1
ATOM 804 O O . PRO A 1 107 ? 4.118 2.261 -12.590 1.00 94.56 107 PRO A O 1
ATOM 807 N N . TYR A 1 108 ? 5.052 0.373 -11.820 1.00 95.38 108 TYR A N 1
ATOM 808 C CA . TYR A 1 108 ? 4.047 -0.534 -12.378 1.00 95.38 108 TYR A CA 1
ATOM 809 C C . TYR A 1 108 ? 2.894 -0.836 -11.414 1.00 95.38 108 TYR A C 1
ATOM 811 O O . TYR A 1 108 ? 1.977 -1.579 -11.771 1.00 95.38 108 TYR A O 1
ATOM 819 N N . TRP A 1 109 ? 2.928 -0.292 -10.195 1.00 96.56 109 TRP A N 1
ATOM 820 C CA . TRP A 1 109 ? 1.810 -0.411 -9.270 1.00 96.56 109 TRP A CA 1
ATOM 821 C C . TRP A 1 109 ? 0.656 0.493 -9.713 1.00 96.56 109 TRP A C 1
ATOM 823 O O . TRP A 1 109 ? 0.770 1.719 -9.755 1.00 96.56 109 TRP A O 1
ATOM 833 N N . ASP A 1 110 ? -0.475 -0.120 -10.047 1.00 97.38 110 ASP A N 1
ATOM 834 C CA . ASP A 1 110 ? -1.667 0.570 -10.527 1.00 97.38 110 ASP A CA 1
ATOM 835 C C . ASP A 1 110 ? -2.474 1.097 -9.333 1.00 97.38 110 ASP A C 1
ATOM 837 O O . ASP A 1 110 ? -3.386 0.444 -8.810 1.00 97.38 110 ASP A O 1
ATOM 841 N N . TRP A 1 111 ? -2.113 2.300 -8.884 1.00 98.00 111 TRP A N 1
ATOM 842 C CA . TRP A 1 111 ? -2.773 2.985 -7.774 1.00 98.00 111 TRP A CA 1
ATOM 843 C C . TRP A 1 111 ? -4.266 3.213 -8.008 1.00 98.00 111 TRP A C 1
ATOM 845 O O . TRP A 1 111 ? -5.061 3.054 -7.079 1.00 98.00 111 TRP A O 1
ATOM 855 N N . ASP A 1 112 ? -4.671 3.543 -9.234 1.00 98.31 112 ASP A N 1
ATOM 856 C CA . ASP A 1 112 ? -6.075 3.794 -9.553 1.00 98.31 112 ASP A CA 1
ATOM 857 C C . ASP A 1 112 ? -6.899 2.512 -9.438 1.00 98.31 112 ASP A C 1
ATOM 859 O O . ASP A 1 112 ? -7.997 2.517 -8.870 1.00 98.31 112 ASP A O 1
ATOM 863 N N . ARG A 1 113 ? -6.374 1.390 -9.941 1.00 98.12 113 ARG A N 1
ATOM 864 C CA . ARG A 1 113 ? -6.977 0.070 -9.736 1.00 98.12 113 ARG A CA 1
ATOM 865 C C . ARG A 1 113 ? -7.034 -0.282 -8.262 1.00 98.12 113 ARG A C 1
ATOM 867 O O . ARG A 1 113 ? -8.096 -0.708 -7.807 1.00 98.12 113 ARG A O 1
ATOM 874 N N . TYR A 1 114 ? -5.940 -0.097 -7.530 1.00 98.38 114 TYR A N 1
ATOM 875 C CA . TYR A 1 114 ? -5.889 -0.437 -6.116 1.00 98.38 114 TYR A CA 1
ATOM 876 C C . TYR A 1 114 ? -6.943 0.335 -5.319 1.00 98.38 114 TYR A C 1
ATOM 878 O O . TYR A 1 114 ? -7.782 -0.273 -4.659 1.00 98.38 114 TYR A O 1
ATOM 886 N N . LEU A 1 115 ? -7.006 1.660 -5.472 1.00 98.56 115 LEU A N 1
ATOM 887 C CA . LEU A 1 115 ? -7.994 2.485 -4.776 1.00 98.56 115 LEU A CA 1
ATOM 888 C C . LEU A 1 115 ? -9.437 2.176 -5.198 1.00 98.56 115 LEU A C 1
ATOM 890 O O . LEU A 1 115 ? -10.337 2.250 -4.361 1.00 98.56 115 LEU A O 1
ATOM 894 N N . ARG A 1 116 ? -9.695 1.801 -6.462 1.00 98.62 116 ARG A N 1
ATOM 895 C CA . ARG A 1 116 ? -11.024 1.305 -6.872 1.00 98.62 116 ARG A CA 1
ATOM 896 C C . ARG A 1 116 ? -11.405 0.026 -6.127 1.00 98.62 116 ARG A C 1
ATOM 898 O O . ARG A 1 116 ? -12.544 -0.078 -5.682 1.00 98.62 116 ARG A O 1
ATOM 905 N N . LEU A 1 117 ? -10.476 -0.919 -5.981 1.00 98.62 117 LEU A N 1
ATOM 906 C CA . LEU A 1 117 ? -10.719 -2.169 -5.259 1.00 98.62 117 LEU A CA 1
ATOM 907 C C . LEU A 1 117 ? -10.947 -1.924 -3.763 1.00 98.62 117 LEU A C 1
ATOM 909 O O . LEU A 1 117 ? -11.907 -2.456 -3.217 1.00 98.62 117 LEU A O 1
ATOM 913 N N . VAL A 1 118 ? -10.142 -1.066 -3.126 1.00 98.38 118 VAL A N 1
ATOM 914 C CA . VAL A 1 118 ? -10.296 -0.737 -1.695 1.00 98.38 118 VAL A CA 1
ATOM 915 C C . VAL A 1 118 ? -11.665 -0.106 -1.433 1.00 98.38 118 VAL A C 1
ATOM 917 O O . VAL A 1 118 ? -12.364 -0.495 -0.504 1.00 98.38 118 VAL A O 1
ATOM 920 N N . ARG A 1 119 ? -12.098 0.838 -2.279 1.00 98.25 119 ARG A N 1
ATOM 921 C CA . ARG A 1 119 ? -13.428 1.463 -2.153 1.00 98.25 119 ARG A CA 1
ATOM 922 C C . ARG A 1 119 ? -14.568 0.470 -2.367 1.00 98.25 119 ARG A C 1
ATOM 924 O O . ARG A 1 119 ? -15.610 0.627 -1.748 1.00 98.25 119 ARG A O 1
ATOM 931 N N . ALA A 1 120 ? -14.386 -0.516 -3.243 1.00 97.94 120 ALA A N 1
ATOM 932 C CA . ALA A 1 120 ? -15.398 -1.532 -3.522 1.00 97.94 120 ALA A CA 1
ATOM 933 C C . ALA A 1 120 ? -15.512 -2.602 -2.422 1.00 97.94 120 ALA A C 1
ATOM 935 O O . ALA A 1 120 ? -16.550 -3.250 -2.325 1.00 97.94 120 ALA A O 1
ATOM 936 N N . ALA A 1 121 ? -14.457 -2.797 -1.626 1.00 95.00 121 ALA A N 1
ATOM 937 C CA . ALA A 1 121 ? -14.419 -3.747 -0.515 1.00 95.00 121 ALA A CA 1
ATOM 938 C C . ALA A 1 121 ? -14.872 -3.146 0.832 1.00 95.00 121 ALA A C 1
ATOM 940 O O . ALA A 1 121 ? -14.875 -3.856 1.837 1.00 95.00 121 ALA A O 1
ATOM 941 N N . ARG A 1 122 ? -15.215 -1.852 0.853 1.00 81.19 122 ARG A N 1
ATOM 942 C CA . ARG A 1 122 ? -15.643 -1.103 2.041 1.00 81.19 122 ARG A CA 1
ATOM 943 C C . ARG A 1 122 ? -17.138 -1.215 2.327 1.00 81.19 122 ARG A C 1
ATOM 945 O O . ARG A 1 122 ? -17.927 -1.313 1.362 1.00 81.19 122 ARG A O 1
#